Protein AF-A0A511YIZ3-F1 (afdb_monomer_lite)

Foldseek 3Di:
DDDDQDDPVPADPVSSVPDPCSCVCVPDALCQAPQSVLAPCRVVDPFDPVQFLQPDADPSRDDRGGHQQFQAGRVVRDGDGSVPDPSSVVSCVVVVD

Radius of gyration: 15.81 Å; chains: 1; bounding box: 34×28×44 Å

Sequence (97 aa):
MCQSFGNIENTTLEEALSKKDFKKYWNITKDDIEICKDCEFRYICTDCRAFTEAALRSDQGLDISKPLKCGYNPYTNEWKEWSTNPLKKKAIQYYNL

Organism: NCBI:txid395935

InterPro domains:
  IPR013785 Aldolase-type TIM barrel [G3DSA:3.20.20.70] (2-89)

Structure (mmCIF, N/CA/C/O backbone):
data_AF-A0A511YIZ3-F1
#
_entry.id   AF-A0A511YIZ3-F1
#
loop_
_atom_site.group_PDB
_atom_site.id
_atom_site.type_symbol
_atom_site.label_atom_id
_atom_site.label_alt_id
_atom_site.label_comp_id
_atom_site.label_asym_id
_atom_site.label_entity_id
_atom_site.label_seq_id
_atom_site.pdbx_PDB_ins_code
_atom_site.Cartn_x
_atom_site.Cartn_y
_atom_site.Cartn_z
_atom_site.occupancy
_atom_site.B_iso_or_equiv
_atom_site.auth_seq_id
_atom_site.auth_comp_id
_atom_site.auth_asym_id
_atom_site.auth_atom_id
_atom_site.pdbx_PDB_model_num
ATOM 1 N N . MET A 1 1 ? 5.515 -7.079 14.167 1.00 55.66 1 MET A N 1
ATOM 2 C CA . MET A 1 1 ? 4.742 -7.079 15.430 1.00 55.66 1 MET A CA 1
ATOM 3 C C . MET A 1 1 ? 3.281 -6.894 15.046 1.00 55.66 1 MET A C 1
ATOM 5 O O . MET A 1 1 ? 3.014 -5.976 14.279 1.00 55.66 1 MET A O 1
ATOM 9 N N . CYS A 1 2 ? 2.372 -7.784 15.453 1.00 74.19 2 CYS A N 1
ATOM 10 C CA . CYS A 1 2 ? 0.952 -7.636 15.113 1.00 74.19 2 CYS A CA 1
ATOM 11 C C . CYS A 1 2 ? 0.374 -6.405 15.813 1.00 74.19 2 CYS A C 1
ATOM 13 O O . CYS A 1 2 ? 0.483 -6.281 17.031 1.00 74.19 2 CYS A O 1
ATOM 15 N N . GLN A 1 3 ? -0.222 -5.497 15.042 1.00 86.75 3 GLN A N 1
ATOM 16 C CA . GLN A 1 3 ? -0.953 -4.364 15.592 1.00 86.75 3 GLN A CA 1
ATOM 17 C C . GLN A 1 3 ? -2.360 -4.831 15.972 1.00 86.75 3 GLN A C 1
ATOM 19 O O . GLN A 1 3 ? -3.051 -5.433 15.153 1.00 86.75 3 GLN A O 1
ATOM 24 N N . SER A 1 4 ? -2.767 -4.585 17.217 1.00 93.81 4 SER A N 1
ATOM 25 C CA . SER A 1 4 ? -4.108 -4.913 17.706 1.00 93.81 4 SER A CA 1
ATOM 26 C C . SER A 1 4 ? -4.894 -3.637 17.972 1.00 93.81 4 SER A C 1
ATOM 28 O O . SER A 1 4 ? -4.384 -2.696 18.581 1.00 93.81 4 SER A O 1
ATOM 30 N N . PHE A 1 5 ? -6.152 -3.624 17.535 1.00 95.56 5 PHE A N 1
ATOM 31 C CA . PHE A 1 5 ? -7.086 -2.521 17.749 1.00 95.56 5 PHE A CA 1
ATOM 32 C C . PHE A 1 5 ? -8.242 -2.898 18.679 1.00 95.56 5 PHE A C 1
ATOM 34 O O . PHE A 1 5 ? -9.203 -2.143 18.784 1.00 95.56 5 PHE A O 1
ATOM 41 N N . GLY A 1 6 ? -8.128 -3.995 19.430 1.00 95.25 6 GLY A N 1
ATOM 42 C CA . GLY A 1 6 ? -9.128 -4.440 20.406 1.00 95.25 6 GLY A CA 1
ATOM 43 C C . GLY A 1 6 ? -9.592 -5.875 20.178 1.00 95.25 6 GLY A C 1
ATOM 44 O O . GLY A 1 6 ? -9.077 -6.577 19.309 1.00 95.25 6 GLY A O 1
ATOM 45 N N . ASN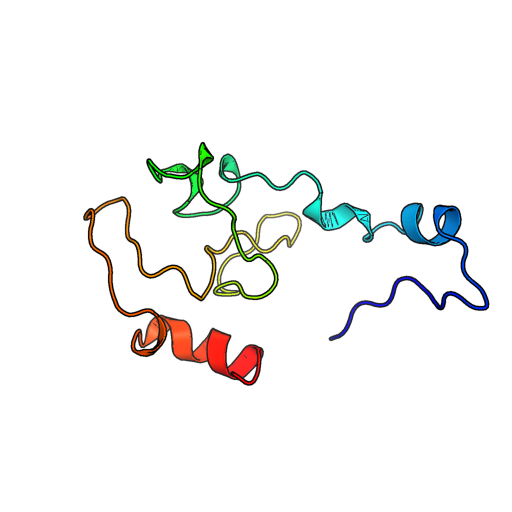 A 1 7 ? -10.560 -6.294 20.986 1.00 96.62 7 ASN A N 1
ATOM 46 C CA . ASN A 1 7 ? -11.249 -7.579 20.883 1.00 96.62 7 ASN A CA 1
ATOM 47 C C . ASN A 1 7 ? -12.752 -7.290 20.767 1.00 96.62 7 ASN A C 1
ATOM 49 O O . ASN A 1 7 ? -13.254 -6.450 21.506 1.00 96.62 7 ASN A O 1
ATOM 53 N N . ILE A 1 8 ? -13.452 -7.978 19.862 1.00 96.62 8 ILE A N 1
ATOM 54 C CA . ILE A 1 8 ? -14.885 -7.777 19.604 1.00 96.62 8 ILE A CA 1
ATOM 55 C C . ILE A 1 8 ? -15.771 -7.974 20.847 1.00 96.62 8 ILE A C 1
ATOM 57 O O . ILE A 1 8 ? -16.831 -7.366 20.929 1.00 96.62 8 ILE A O 1
ATOM 61 N N . GLU A 1 9 ? -15.328 -8.763 21.830 1.00 98.06 9 GLU A N 1
ATOM 62 C CA . GLU A 1 9 ? -16.031 -8.958 23.105 1.00 98.06 9 GLU A CA 1
ATOM 63 C C . GLU A 1 9 ? -16.111 -7.670 23.937 1.00 98.06 9 GLU A C 1
ATOM 65 O O . GLU A 1 9 ? -17.078 -7.473 24.665 1.00 98.06 9 GLU A O 1
ATOM 70 N N . ASN A 1 10 ? -15.108 -6.789 23.822 1.00 97.88 10 ASN A N 1
ATOM 71 C CA . ASN A 1 10 ? -14.910 -5.647 24.725 1.00 97.88 10 ASN A CA 1
ATOM 72 C C . ASN A 1 10 ? -14.570 -4.338 23.991 1.00 97.88 10 ASN A C 1
ATOM 74 O O . ASN A 1 10 ? -14.093 -3.385 24.602 1.00 97.88 10 ASN A O 1
ATOM 78 N N . THR A 1 11 ? -14.681 -4.294 22.666 1.00 97.88 11 THR A N 1
ATOM 79 C CA . THR A 1 11 ? -14.351 -3.117 21.857 1.00 97.88 11 THR A CA 1
ATOM 80 C C . THR A 1 11 ? -15.348 -3.014 20.720 1.00 97.88 11 THR A C 1
ATOM 82 O O . THR A 1 11 ? -15.390 -3.862 19.827 1.00 97.88 11 THR A O 1
ATOM 85 N N . THR A 1 12 ? -16.140 -1.952 20.743 1.00 98.00 12 THR A N 1
ATOM 86 C CA . THR A 1 12 ? -17.067 -1.608 19.667 1.00 98.00 12 THR A CA 1
ATOM 87 C C . THR A 1 12 ? -16.310 -1.155 18.416 1.00 98.00 12 THR A C 1
ATOM 89 O O . THR A 1 12 ? -15.138 -0.771 18.461 1.00 98.00 12 THR A O 1
ATOM 92 N N . LEU A 1 13 ? -16.992 -1.154 17.268 1.00 96.75 13 LEU A N 1
ATOM 93 C CA . LEU A 1 13 ? -16.409 -0.643 16.025 1.00 96.75 13 LEU A CA 1
ATOM 94 C C . LEU A 1 13 ? -16.037 0.842 16.128 1.00 96.75 13 LEU A C 1
ATOM 96 O O . LEU A 1 13 ? -14.998 1.241 15.610 1.00 96.75 13 LEU A O 1
ATOM 100 N N . GLU A 1 14 ? -16.848 1.649 16.814 1.00 97.56 14 GLU A N 1
ATOM 101 C CA . GLU A 1 14 ? -16.579 3.075 17.016 1.00 97.56 14 GLU A CA 1
ATOM 102 C C . GLU A 1 14 ? -15.306 3.298 17.847 1.00 97.56 14 GLU A C 1
ATOM 104 O O . GLU A 1 14 ? -14.436 4.080 17.456 1.00 97.56 14 GLU A O 1
ATOM 109 N N . GLU A 1 15 ? -15.137 2.541 18.934 1.00 97.62 15 GLU A N 1
ATOM 110 C CA . GLU A 1 15 ? -13.926 2.576 19.762 1.00 97.62 15 GLU A CA 1
ATOM 111 C C . GLU A 1 15 ? -12.689 2.077 19.013 1.00 97.62 15 GLU A C 1
ATOM 113 O O . GLU A 1 15 ? -11.595 2.606 19.200 1.00 97.62 15 GLU A O 1
ATOM 118 N N . ALA A 1 16 ? -12.825 1.064 18.156 1.00 96.81 16 ALA A N 1
ATOM 119 C CA . ALA A 1 16 ? -11.719 0.623 17.313 1.00 96.81 16 ALA A CA 1
ATOM 120 C C . ALA A 1 16 ? -11.325 1.720 16.307 1.00 96.81 16 ALA A C 1
ATOM 122 O O . ALA A 1 16 ? -10.140 2.030 16.167 1.00 96.81 16 ALA A O 1
ATOM 123 N N . LEU A 1 17 ? -12.312 2.352 15.663 1.00 95.94 17 LEU A N 1
ATOM 124 C CA . LEU A 1 17 ? -12.127 3.407 14.661 1.00 95.94 17 LEU A CA 1
ATOM 125 C C . LEU A 1 17 ? -11.538 4.706 15.225 1.00 95.94 17 LEU A C 1
ATOM 127 O O . LEU A 1 17 ? -10.963 5.481 14.454 1.00 95.94 17 LEU A O 1
ATOM 131 N N . SER A 1 18 ? -11.697 4.968 16.524 1.00 96.00 18 SER A N 1
ATOM 132 C CA . SER A 1 18 ? -11.143 6.151 17.193 1.00 96.00 18 SER A CA 1
ATOM 133 C C . SER A 1 18 ? -9.664 5.996 17.571 1.00 96.00 18 SER A C 1
ATOM 135 O O . SER A 1 18 ? -8.997 6.986 17.883 1.00 96.00 18 SER A O 1
ATOM 137 N N . LYS A 1 19 ? -9.102 4.780 17.496 1.00 95.56 19 LYS A N 1
ATOM 138 C CA . LYS A 1 19 ? -7.681 4.540 17.787 1.00 95.56 19 LYS A CA 1
ATOM 139 C C . LYS A 1 19 ? -6.799 5.218 16.741 1.00 95.56 19 LYS A C 1
ATOM 141 O O . LYS A 1 19 ? -6.973 5.013 15.541 1.00 95.56 19 LYS A O 1
ATOM 146 N N . LYS A 1 20 ? -5.798 5.970 17.220 1.00 90.44 20 LYS A N 1
ATOM 147 C CA . LYS A 1 20 ? -4.891 6.823 16.425 1.00 90.44 20 LYS A CA 1
ATOM 148 C C . LYS A 1 20 ? -4.393 6.171 15.128 1.00 90.44 20 LYS A C 1
ATOM 150 O O . LYS A 1 20 ? -4.426 6.799 14.077 1.00 90.44 20 LYS A O 1
ATOM 155 N N . ASP A 1 21 ? -3.966 4.914 15.201 1.00 92.12 21 ASP A N 1
ATOM 156 C CA . ASP A 1 21 ? -3.344 4.226 14.067 1.00 92.12 21 ASP A CA 1
ATOM 157 C C . ASP A 1 21 ? -4.319 3.375 13.238 1.00 92.12 21 ASP A C 1
ATOM 159 O O . ASP A 1 21 ? -3.918 2.812 12.221 1.00 92.12 21 ASP A O 1
ATOM 163 N N . PHE A 1 22 ? -5.596 3.273 13.624 1.00 94.62 22 PHE A N 1
ATOM 164 C CA . PHE A 1 22 ? -6.566 2.421 12.921 1.00 94.62 22 PHE A CA 1
ATOM 165 C C . PHE A 1 22 ? -6.719 2.838 11.455 1.00 94.62 22 PHE A C 1
ATOM 167 O O . PHE A 1 22 ? -6.753 2.014 10.545 1.00 94.62 22 PHE A O 1
ATOM 174 N N . LYS A 1 23 ? -6.750 4.152 11.225 1.00 93.75 23 LYS A N 1
ATOM 175 C CA . LYS A 1 23 ? -6.907 4.764 9.900 1.00 93.75 23 LYS A CA 1
ATOM 176 C C . LYS A 1 23 ? -5.570 5.168 9.276 1.00 93.75 23 LYS A C 1
ATOM 178 O O . LYS A 1 23 ? -5.556 5.881 8.279 1.00 93.75 23 LYS A O 1
ATOM 183 N N . LYS A 1 24 ? -4.442 4.707 9.837 1.00 92.38 24 LYS A N 1
ATOM 184 C CA . LYS A 1 24 ? -3.081 5.135 9.467 1.00 92.38 24 LYS A CA 1
ATOM 185 C C . LYS A 1 24 ? -2.801 5.057 7.961 1.00 92.38 24 LYS A C 1
ATOM 187 O O . LYS A 1 24 ? -2.121 5.924 7.430 1.00 92.38 24 LYS A O 1
ATOM 192 N N . TYR A 1 25 ? -3.324 4.034 7.286 1.00 92.31 25 TYR A N 1
ATOM 193 C CA . TYR A 1 25 ? -3.106 3.807 5.853 1.00 92.31 25 TYR A CA 1
ATOM 194 C C . TYR A 1 25 ? -4.288 4.214 4.961 1.00 92.31 25 TYR A C 1
ATOM 196 O O . TYR A 1 25 ? -4.192 4.055 3.755 1.00 92.31 25 TYR A O 1
ATOM 204 N N . TRP A 1 26 ? -5.406 4.715 5.497 1.00 93.69 26 TRP A N 1
ATOM 205 C CA . TRP A 1 26 ? -6.632 4.919 4.701 1.00 93.69 26 TRP A CA 1
ATOM 206 C C . TRP A 1 26 ? -6.478 5.906 3.547 1.00 93.69 26 TRP A C 1
ATOM 208 O O . TRP A 1 26 ? -7.127 5.749 2.520 1.00 93.69 26 TRP A O 1
ATOM 218 N N . ASN A 1 27 ? -5.618 6.905 3.725 1.00 92.81 27 ASN A 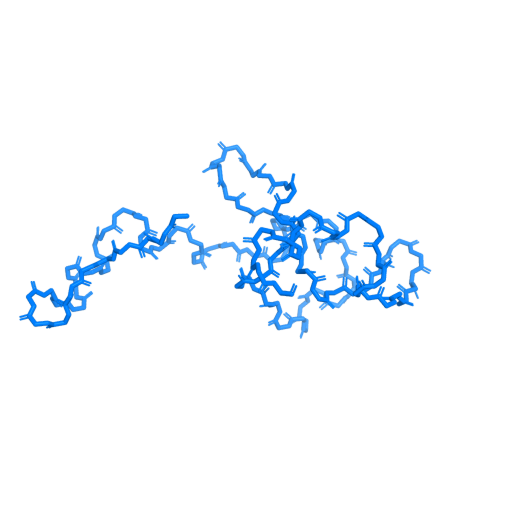N 1
ATOM 219 C CA . ASN A 1 27 ? -5.420 7.959 2.740 1.00 92.81 27 ASN A CA 1
ATOM 220 C C . ASN A 1 27 ? -4.188 7.723 1.860 1.00 92.81 27 ASN A C 1
ATOM 222 O O . ASN A 1 27 ? -3.859 8.599 1.070 1.00 92.81 27 ASN A O 1
ATOM 226 N N . ILE A 1 28 ? -3.494 6.583 2.000 1.00 93.56 28 ILE A N 1
ATOM 227 C CA . ILE A 1 28 ? -2.363 6.280 1.123 1.00 93.56 28 ILE A CA 1
ATOM 228 C C . ILE A 1 28 ? -2.897 5.961 -0.270 1.00 93.56 28 ILE A C 1
ATOM 230 O O . ILE A 1 28 ? -3.721 5.063 -0.457 1.00 93.56 28 ILE A O 1
ATOM 234 N N . THR A 1 29 ? -2.431 6.706 -1.256 1.00 94.75 29 THR A N 1
ATOM 235 C CA . THR A 1 29 ? -2.794 6.507 -2.654 1.00 94.75 29 THR A CA 1
ATOM 236 C C . THR A 1 29 ? -1.607 5.952 -3.422 1.00 94.75 29 THR A C 1
ATOM 238 O O . THR A 1 29 ? -0.483 5.896 -2.924 1.00 94.75 29 THR A O 1
ATOM 241 N N . LYS A 1 30 ? -1.829 5.548 -4.675 1.00 95.94 30 LYS A N 1
ATOM 242 C CA . LYS A 1 30 ? -0.725 5.150 -5.555 1.00 95.94 30 LYS A CA 1
ATOM 243 C C . LYS A 1 30 ? 0.261 6.273 -5.840 1.00 95.94 30 LYS A C 1
ATOM 245 O O . LYS A 1 30 ? 1.395 5.963 -6.187 1.00 95.94 30 LYS A O 1
ATOM 250 N N . ASP A 1 31 ? -0.149 7.518 -5.635 1.00 95.62 31 ASP A N 1
ATOM 251 C CA . ASP A 1 31 ? 0.685 8.698 -5.845 1.00 95.62 31 ASP A CA 1
ATOM 252 C C . ASP A 1 31 ? 1.728 8.847 -4.725 1.00 95.62 31 ASP A C 1
ATOM 254 O O . ASP A 1 31 ? 2.784 9.437 -4.939 1.00 95.62 31 ASP A O 1
ATOM 258 N N . ASP A 1 32 ? 1.478 8.220 -3.571 1.00 95.50 32 ASP A N 1
ATOM 259 C CA . ASP A 1 32 ? 2.386 8.179 -2.422 1.00 95.50 32 ASP A CA 1
ATOM 260 C C . ASP A 1 32 ? 3.331 6.964 -2.444 1.00 95.50 32 ASP A C 1
ATOM 262 O O . ASP A 1 32 ? 4.255 6.881 -1.636 1.00 95.50 32 ASP A O 1
ATOM 266 N N . ILE A 1 33 ? 3.094 5.982 -3.325 1.00 96.25 33 ILE A N 1
ATOM 267 C CA . ILE A 1 33 ? 3.880 4.743 -3.389 1.00 96.25 33 ILE A CA 1
ATOM 268 C C . ILE A 1 33 ? 5.008 4.895 -4.408 1.00 96.25 33 ILE A C 1
ATOM 270 O O . ILE A 1 33 ? 4.771 5.072 -5.606 1.00 96.25 33 ILE A O 1
ATOM 2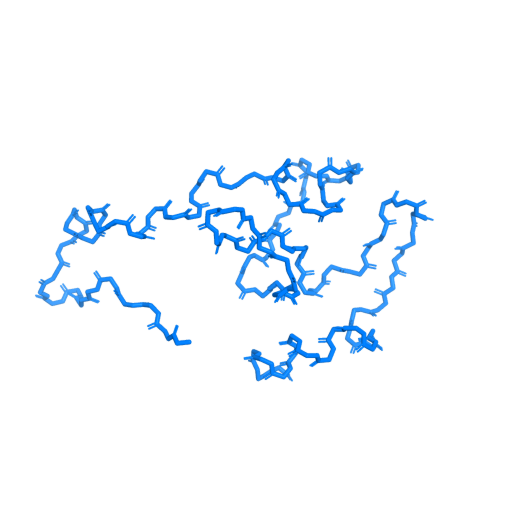74 N N . GLU A 1 34 ? 6.245 4.734 -3.945 1.00 95.56 34 GLU A N 1
ATOM 275 C CA . GLU A 1 34 ? 7.436 4.821 -4.786 1.00 95.56 34 GLU A CA 1
ATOM 276 C C . GLU A 1 34 ? 7.393 3.801 -5.927 1.00 95.56 34 GLU A C 1
ATOM 278 O O . GLU A 1 34 ? 6.933 2.666 -5.761 1.00 95.56 34 GLU A O 1
ATOM 283 N N . ILE A 1 35 ? 7.859 4.220 -7.109 1.00 94.69 35 ILE A N 1
ATOM 284 C CA . ILE A 1 35 ? 7.717 3.535 -8.410 1.00 94.69 35 ILE A CA 1
ATOM 285 C C . ILE A 1 35 ? 6.259 3.461 -8.904 1.00 94.69 35 ILE A C 1
ATOM 287 O O . ILE A 1 35 ? 6.001 3.666 -10.086 1.00 94.69 35 ILE A O 1
ATOM 291 N N . CYS A 1 36 ? 5.282 3.168 -8.039 1.00 96.75 36 CYS A N 1
ATOM 292 C CA . CYS A 1 36 ? 3.877 3.051 -8.442 1.00 96.75 36 CYS A CA 1
ATOM 293 C C . CYS A 1 36 ? 3.236 4.387 -8.839 1.00 96.75 36 CYS A C 1
ATOM 295 O O . CYS A 1 36 ? 2.339 4.367 -9.679 1.00 96.75 36 CYS A O 1
ATOM 297 N N . LYS A 1 37 ? 3.693 5.516 -8.290 1.00 96.88 37 LYS A N 1
ATOM 298 C CA . LYS A 1 37 ? 3.226 6.863 -8.668 1.00 96.88 37 LYS A CA 1
ATOM 299 C C . LYS A 1 37 ? 3.477 7.201 -10.144 1.00 96.88 37 LYS A C 1
ATOM 301 O O . LYS A 1 37 ? 2.672 7.902 -10.761 1.00 96.88 37 LYS A O 1
ATOM 306 N N . ASP A 1 38 ? 4.532 6.612 -10.708 1.00 97.62 38 ASP A N 1
ATOM 307 C CA . ASP A 1 38 ? 4.945 6.761 -12.108 1.00 97.62 38 ASP A CA 1
ATOM 308 C C . ASP A 1 38 ? 4.402 5.639 -13.012 1.00 97.62 38 ASP A C 1
ATOM 310 O O . ASP A 1 38 ? 4.626 5.646 -14.218 1.00 97.62 38 ASP A O 1
ATOM 314 N N . CYS A 1 39 ? 3.701 4.653 -12.445 1.00 97.38 39 CYS A N 1
ATOM 315 C CA . CYS A 1 39 ? 3.201 3.500 -13.186 1.00 97.38 39 CYS A CA 1
ATOM 316 C C . CYS A 1 39 ? 1.948 3.857 -13.991 1.00 97.38 39 CYS A C 1
ATOM 318 O O . CYS A 1 39 ? 0.949 4.332 -13.446 1.00 97.38 39 CYS A O 1
ATOM 320 N N . GLU A 1 40 ? 1.945 3.526 -15.275 1.00 97.25 40 GLU A N 1
ATOM 321 C CA . GLU A 1 40 ? 0.815 3.697 -16.188 1.00 97.25 40 GLU A CA 1
ATOM 322 C C . GLU A 1 40 ? -0.422 2.891 -15.761 1.00 97.25 40 GLU A C 1
ATOM 324 O O . GLU A 1 40 ? -1.552 3.254 -16.081 1.00 97.25 40 GLU A O 1
ATOM 329 N N . PHE A 1 41 ? -0.232 1.830 -14.971 1.00 95.88 41 PHE A N 1
ATOM 330 C CA . PHE A 1 41 ? -1.318 1.011 -14.429 1.00 95.88 41 PHE A CA 1
ATOM 331 C C . PHE A 1 41 ? -1.821 1.485 -13.059 1.00 95.88 41 PHE A C 1
ATOM 333 O O . PHE A 1 41 ? -2.649 0.804 -12.450 1.00 95.88 41 PHE A O 1
ATOM 340 N N . ARG A 1 42 ? -1.342 2.620 -12.526 1.00 96.00 42 ARG A N 1
ATOM 341 C CA . ARG A 1 42 ? -1.624 3.041 -11.139 1.00 96.00 42 ARG A CA 1
ATOM 342 C C . ARG A 1 42 ? -3.113 3.073 -10.797 1.00 96.00 42 ARG A C 1
ATOM 344 O O . ARG A 1 42 ? -3.494 2.592 -9.737 1.00 96.00 42 ARG A O 1
ATOM 351 N N . TYR A 1 43 ? -3.956 3.554 -11.707 1.00 94.25 43 TYR A N 1
ATOM 352 C CA . TYR A 1 43 ? -5.388 3.721 -11.450 1.00 94.25 43 TYR A CA 1
ATOM 353 C C . TYR A 1 43 ? -6.211 2.436 -11.587 1.00 94.25 43 TYR A C 1
ATOM 355 O O . TYR A 1 43 ? -7.334 2.390 -11.096 1.00 94.25 43 TYR A O 1
ATOM 363 N N . ILE A 1 44 ? -5.664 1.391 -12.220 1.00 95.31 44 ILE A N 1
ATOM 364 C CA . ILE A 1 44 ? -6.326 0.081 -12.344 1.00 95.31 44 ILE A CA 1
ATOM 365 C C . ILE A 1 44 ? -5.736 -0.970 -11.388 1.00 95.31 44 ILE A C 1
ATOM 367 O O . ILE A 1 44 ? -6.316 -2.030 -11.172 1.00 95.31 44 ILE A O 1
ATOM 371 N N . CYS A 1 45 ? -4.571 -0.694 -10.800 1.00 94.38 45 CYS A N 1
ATOM 372 C CA . CYS A 1 45 ? -3.866 -1.615 -9.918 1.00 94.38 45 CYS A CA 1
ATOM 373 C C . CYS A 1 45 ? -4.590 -1.798 -8.572 1.00 94.38 45 CYS A C 1
ATOM 375 O O . CYS A 1 45 ? -4.725 -0.857 -7.795 1.00 94.38 45 CYS A O 1
ATOM 377 N N . THR A 1 46 ? -4.930 -3.043 -8.231 1.00 90.94 46 THR A N 1
ATOM 378 C CA . THR A 1 46 ? -5.620 -3.421 -6.980 1.00 90.94 46 THR A CA 1
ATOM 379 C C . THR A 1 46 ? -4.685 -3.687 -5.791 1.00 90.94 46 THR A C 1
ATOM 381 O O . THR A 1 46 ? -5.042 -4.461 -4.914 1.00 90.94 46 THR A O 1
ATOM 384 N N . ASP A 1 47 ? -3.469 -3.134 -5.807 1.00 90.12 47 ASP A N 1
ATOM 385 C CA . ASP A 1 47 ? -2.458 -3.151 -4.730 1.00 90.12 47 ASP A CA 1
ATOM 386 C C . ASP A 1 47 ? -2.667 -4.112 -3.533 1.00 90.12 47 ASP A C 1
ATOM 388 O O . ASP A 1 47 ? -3.503 -3.878 -2.660 1.00 90.12 47 ASP A O 1
ATOM 392 N N . CYS A 1 48 ? -1.794 -5.112 -3.375 1.00 89.50 48 CYS A N 1
ATOM 393 C CA . CYS A 1 48 ? -1.725 -5.868 -2.125 1.00 89.50 48 CYS A CA 1
ATOM 394 C C . CYS A 1 48 ? -0.788 -5.193 -1.101 1.00 89.50 48 CYS A C 1
ATOM 396 O O . CYS A 1 48 ? 0.395 -5.527 -1.024 1.00 89.50 48 CYS A O 1
ATOM 398 N N . ARG A 1 49 ? -1.325 -4.307 -0.248 1.00 91.06 49 ARG A N 1
ATOM 399 C CA . ARG A 1 49 ? -0.567 -3.683 0.866 1.00 91.06 49 ARG A CA 1
ATOM 400 C C . ARG A 1 49 ? -0.283 -4.616 2.048 1.00 91.06 49 ARG A C 1
ATOM 402 O O . ARG A 1 49 ? 0.502 -4.257 2.918 1.00 91.06 49 ARG A O 1
ATOM 409 N N . ALA A 1 50 ? -0.902 -5.799 2.095 1.00 90.81 50 ALA A N 1
ATOM 410 C CA . ALA A 1 50 ? -0.606 -6.799 3.124 1.00 90.81 50 ALA A CA 1
ATOM 411 C C . ALA A 1 50 ? 0.838 -7.327 3.013 1.00 90.81 50 ALA A C 1
ATOM 413 O O . ALA A 1 50 ? 1.459 -7.637 4.027 1.00 90.81 50 ALA A O 1
ATOM 414 N N . PHE A 1 51 ? 1.373 -7.376 1.786 1.00 92.44 51 PHE A N 1
ATOM 415 C CA . PHE A 1 51 ? 2.736 -7.806 1.484 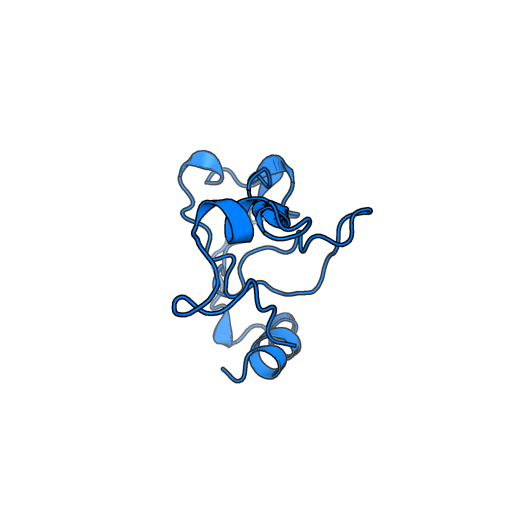1.00 92.44 51 PHE A CA 1
ATOM 416 C C . PHE A 1 51 ? 3.414 -6.779 0.575 1.00 92.44 51 PHE A C 1
ATOM 418 O O . PHE A 1 51 ? 3.228 -6.780 -0.644 1.00 92.44 51 PHE A O 1
ATOM 425 N N . THR A 1 52 ? 4.223 -5.908 1.161 1.00 94.25 52 THR A N 1
ATOM 426 C CA . THR A 1 52 ? 5.013 -4.894 0.450 1.00 94.25 52 THR A CA 1
ATOM 427 C C . THR A 1 52 ? 6.471 -5.338 0.369 1.00 94.25 52 THR A C 1
ATOM 429 O O . THR A 1 52 ? 6.876 -6.327 0.972 1.00 94.25 52 THR A O 1
ATOM 432 N N . GLU A 1 53 ? 7.309 -4.616 -0.366 1.00 93.94 53 GLU A N 1
ATOM 433 C CA . GLU A 1 53 ? 8.758 -4.853 -0.292 1.00 93.94 53 GLU A CA 1
ATOM 434 C C . GLU A 1 53 ? 9.379 -4.390 1.041 1.00 93.94 53 GLU A C 1
ATOM 436 O O . GLU A 1 53 ? 10.538 -4.702 1.304 1.00 93.94 53 GLU A O 1
ATOM 441 N N . ALA A 1 54 ? 8.615 -3.684 1.890 1.00 92.06 54 ALA A N 1
ATOM 442 C CA . ALA A 1 54 ? 9.009 -3.210 3.219 1.00 92.06 54 ALA A CA 1
ATOM 443 C C . ALA A 1 54 ? 10.377 -2.495 3.264 1.00 92.06 54 ALA A C 1
ATOM 445 O O . ALA A 1 54 ? 11.084 -2.544 4.272 1.00 92.06 54 ALA A O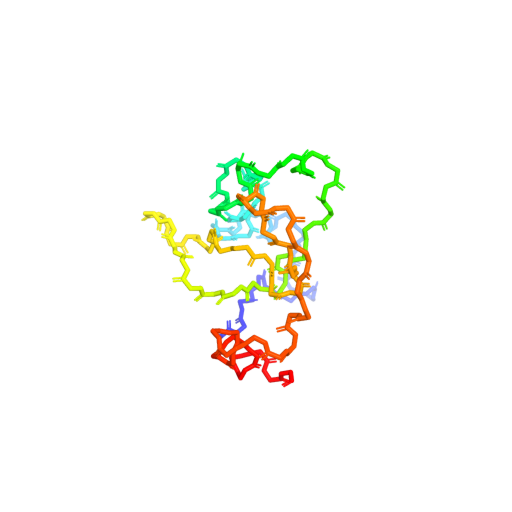 1
ATOM 446 N N . ALA A 1 55 ? 10.746 -1.829 2.167 1.00 92.12 55 ALA A N 1
ATOM 447 C CA . ALA A 1 55 ? 12.065 -1.244 1.942 1.00 92.12 55 ALA A CA 1
ATOM 448 C C . ALA A 1 55 ? 12.086 0.282 2.106 1.00 92.12 55 ALA A C 1
ATOM 450 O O . ALA A 1 55 ? 13.133 0.846 2.412 1.00 92.12 55 ALA A O 1
ATOM 451 N N . LEU A 1 56 ? 10.945 0.946 1.909 1.00 93.75 56 LEU A N 1
ATOM 452 C CA . LEU A 1 56 ? 10.819 2.400 1.886 1.00 93.75 56 LEU A CA 1
ATOM 453 C C . LEU A 1 56 ? 9.739 2.867 2.861 1.00 93.75 56 LEU A C 1
ATOM 455 O O . LEU A 1 56 ? 8.668 2.263 2.981 1.00 93.75 56 LEU A O 1
ATOM 459 N N . ARG A 1 57 ? 10.032 3.961 3.566 1.00 94.94 57 ARG A N 1
ATOM 460 C CA . ARG A 1 57 ? 9.136 4.5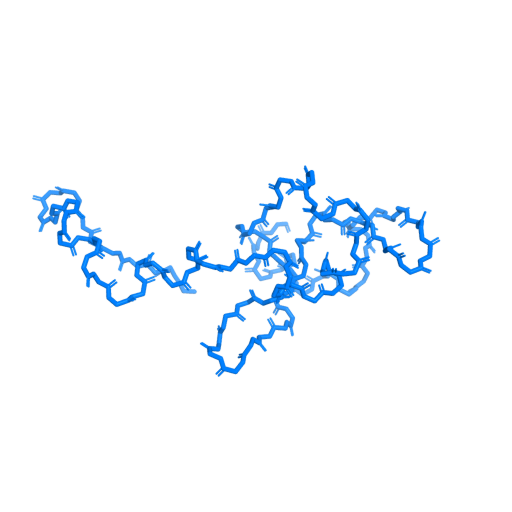95 4.534 1.00 94.94 57 ARG A CA 1
ATOM 461 C C . ARG A 1 57 ? 9.010 6.082 4.217 1.00 94.94 57 ARG A C 1
ATOM 463 O O . ARG A 1 57 ? 10.011 6.701 3.876 1.00 94.94 57 ARG A O 1
ATOM 470 N N . SER A 1 58 ? 7.807 6.637 4.343 1.00 94.69 58 SER A N 1
ATOM 471 C CA . SER A 1 58 ? 7.600 8.087 4.307 1.00 94.69 58 SER A CA 1
ATOM 472 C C . SER A 1 58 ? 8.122 8.749 5.584 1.00 94.69 58 SER A C 1
ATOM 474 O O . SER A 1 58 ? 8.378 8.065 6.580 1.00 94.69 58 SER A O 1
ATOM 476 N N . ASP A 1 59 ? 8.176 10.082 5.605 1.00 92.94 59 ASP A N 1
ATOM 477 C CA . ASP A 1 59 ? 8.527 10.869 6.801 1.00 92.94 59 ASP A CA 1
ATOM 478 C C . ASP A 1 59 ? 7.597 10.589 7.997 1.00 92.94 59 ASP A C 1
ATOM 480 O O . ASP A 1 59 ? 7.976 10.730 9.157 1.00 92.94 59 ASP A O 1
ATOM 484 N N . GLN A 1 60 ? 6.374 10.127 7.723 1.00 90.56 60 GLN A N 1
ATOM 485 C CA . GLN A 1 60 ? 5.379 9.724 8.723 1.00 90.56 60 GLN A CA 1
ATOM 486 C C . GLN A 1 60 ? 5.516 8.242 9.137 1.00 90.56 60 GLN A C 1
ATOM 488 O O . GLN A 1 60 ? 4.686 7.706 9.878 1.00 90.56 60 GLN A O 1
ATOM 493 N N . GLY A 1 61 ? 6.537 7.540 8.637 1.00 92.75 61 GLY A N 1
ATOM 494 C CA . GLY A 1 61 ? 6.799 6.127 8.910 1.00 92.75 61 GLY A CA 1
ATOM 495 C C . GLY A 1 61 ? 5.837 5.155 8.213 1.00 92.75 61 GLY A C 1
ATOM 496 O O . GLY A 1 61 ? 5.735 3.990 8.620 1.00 92.75 61 GLY A O 1
ATOM 497 N N . LEU A 1 62 ? 5.102 5.600 7.189 1.00 93.88 62 LEU A N 1
ATOM 498 C CA . LEU A 1 62 ? 4.228 4.735 6.389 1.00 93.88 62 LEU A CA 1
ATOM 499 C C . LEU A 1 62 ? 5.061 3.946 5.393 1.00 93.88 62 LEU A C 1
ATOM 501 O O . LEU A 1 62 ? 5.970 4.496 4.790 1.00 93.88 62 LEU A O 1
ATOM 505 N N . ASP A 1 63 ? 4.761 2.661 5.217 1.00 94.81 63 ASP A N 1
ATOM 506 C CA . ASP A 1 63 ? 5.363 1.900 4.124 1.00 94.81 63 ASP A CA 1
ATOM 507 C C . ASP A 1 63 ? 4.883 2.463 2.786 1.00 94.81 63 ASP A C 1
ATOM 509 O O . ASP A 1 63 ? 3.681 2.432 2.513 1.00 94.81 63 ASP A O 1
ATOM 513 N N . ILE A 1 64 ? 5.820 2.943 1.975 1.00 96.12 64 ILE A N 1
ATOM 514 C CA . ILE A 1 64 ? 5.594 3.488 0.627 1.00 96.12 64 ILE A CA 1
ATOM 515 C C . ILE A 1 64 ? 6.286 2.639 -0.446 1.00 96.12 64 ILE A C 1
ATOM 517 O O . ILE A 1 64 ? 6.452 3.060 -1.585 1.00 96.12 64 ILE A O 1
ATOM 521 N N . SER A 1 65 ? 6.688 1.417 -0.097 1.00 95.38 65 SER A N 1
ATOM 522 C CA . SER A 1 65 ? 7.264 0.455 -1.037 1.00 95.38 65 SER A CA 1
ATOM 523 C C . SER A 1 65 ? 6.184 -0.103 -1.953 1.00 95.38 65 SER A C 1
ATOM 525 O O . SER A 1 65 ? 5.034 -0.247 -1.535 1.00 95.38 65 SER A O 1
ATOM 527 N N . LYS A 1 66 ? 6.544 -0.512 -3.169 1.00 94.56 66 LYS A N 1
ATOM 528 C CA . LYS A 1 66 ? 5.625 -1.235 -4.057 1.00 94.56 66 LYS A CA 1
ATOM 529 C C . LYS A 1 66 ? 5.225 -2.618 -3.490 1.00 94.56 66 LYS A C 1
ATOM 531 O O . LYS A 1 66 ? 5.871 -3.122 -2.563 1.00 94.56 66 LYS A O 1
ATOM 536 N N . PRO A 1 67 ? 4.178 -3.264 -4.036 1.00 95.19 67 PRO A N 1
ATOM 537 C CA . PRO A 1 67 ? 3.721 -4.574 -3.566 1.00 95.19 67 PRO A CA 1
ATOM 538 C C . PRO A 1 67 ? 4.762 -5.657 -3.840 1.00 95.19 67 PRO A C 1
ATOM 540 O O . PRO A 1 67 ? 5.305 -5.728 -4.945 1.00 95.19 67 PRO A O 1
ATOM 543 N N . LEU A 1 68 ? 4.977 -6.558 -2.880 1.00 94.94 68 LEU A N 1
ATOM 544 C CA . LEU A 1 68 ? 5.995 -7.609 -2.966 1.00 94.94 68 LEU A CA 1
ATOM 545 C C . LEU A 1 68 ? 5.826 -8.468 -4.220 1.00 94.94 68 LEU A C 1
ATOM 547 O O . LEU A 1 68 ? 6.791 -8.766 -4.923 1.00 94.94 68 LEU A O 1
ATOM 551 N N . LYS A 1 69 ? 4.578 -8.820 -4.532 1.00 92.94 69 LYS A N 1
ATOM 552 C CA . LYS A 1 69 ? 4.228 -9.705 -5.647 1.00 92.94 69 LYS A CA 1
ATOM 553 C C . LYS A 1 69 ? 4.157 -8.993 -7.004 1.00 92.94 69 LYS A C 1
ATOM 555 O O . LYS A 1 69 ? 3.935 -9.635 -8.023 1.00 92.94 69 LYS A O 1
ATOM 560 N N . CYS A 1 70 ? 4.368 -7.674 -7.048 1.00 94.19 70 CYS A N 1
ATOM 561 C CA . CYS A 1 70 ? 4.403 -6.924 -8.300 1.00 94.19 70 CYS A CA 1
ATOM 562 C C . CYS A 1 70 ? 5.785 -7.046 -8.959 1.00 94.19 70 CYS A C 1
ATOM 564 O O . CYS A 1 70 ? 6.788 -6.520 -8.465 1.00 94.19 70 CYS A O 1
ATOM 566 N N . GLY A 1 71 ? 5.835 -7.768 -10.076 1.00 93.75 71 GLY A N 1
ATOM 567 C CA . GLY A 1 71 ? 7.029 -7.970 -10.896 1.00 93.75 71 GLY A CA 1
ATOM 568 C C . GLY A 1 71 ? 7.317 -6.857 -11.902 1.00 93.75 71 GLY A C 1
ATOM 569 O O . GLY A 1 71 ? 8.366 -6.878 -12.542 1.00 93.75 71 GLY A O 1
ATOM 570 N N . TYR A 1 72 ? 6.394 -5.905 -12.048 1.00 94.56 72 TYR A N 1
ATOM 571 C CA . TYR A 1 72 ? 6.455 -4.883 -13.082 1.00 94.56 72 TYR A CA 1
ATOM 572 C C . TYR A 1 72 ? 7.444 -3.757 -12.768 1.00 94.56 72 TYR A C 1
ATOM 574 O O . TYR A 1 72 ? 7.614 -3.361 -11.604 1.00 94.56 72 TYR A O 1
ATOM 582 N N . ASN A 1 73 ? 8.071 -3.230 -13.821 1.00 95.00 73 ASN A N 1
ATOM 583 C CA . ASN A 1 73 ? 8.879 -2.018 -13.795 1.00 95.00 73 ASN A CA 1
ATOM 584 C C . ASN A 1 73 ? 8.360 -1.008 -14.842 1.00 95.00 73 ASN A C 1
ATOM 586 O O . ASN A 1 73 ? 8.574 -1.243 -16.032 1.00 95.00 73 ASN A O 1
ATOM 590 N N . PRO A 1 74 ? 7.751 0.119 -14.424 1.00 96.31 74 PRO A N 1
ATOM 591 C CA . PRO A 1 74 ? 7.174 1.108 -15.341 1.00 96.31 74 PRO A CA 1
ATOM 592 C C . PRO A 1 74 ? 8.218 1.919 -16.124 1.00 96.31 74 PRO A C 1
ATOM 594 O O . PRO A 1 74 ? 7.881 2.584 -17.093 1.00 96.31 74 PRO A O 1
ATOM 597 N N . TYR A 1 75 ? 9.499 1.872 -15.742 1.00 96.81 75 TYR A N 1
ATOM 598 C CA . TYR A 1 75 ? 10.558 2.572 -16.483 1.00 96.81 75 TYR A CA 1
ATOM 599 C C . TYR A 1 75 ? 11.136 1.736 -17.632 1.00 96.81 75 TYR A C 1
ATOM 601 O O . TYR A 1 75 ? 11.790 2.277 -18.520 1.00 96.81 75 TYR A O 1
ATOM 609 N N . THR A 1 76 ? 10.938 0.414 -17.604 1.00 96.75 76 THR A N 1
ATOM 610 C CA . THR A 1 76 ? 11.422 -0.508 -18.649 1.00 96.75 76 THR A CA 1
ATOM 611 C C . THR A 1 76 ? 10.291 -1.235 -19.366 1.00 96.75 76 THR A C 1
ATOM 613 O O . THR A 1 76 ? 10.543 -1.903 -20.362 1.00 96.75 76 THR A O 1
ATOM 616 N N . ASN A 1 77 ? 9.062 -1.135 -18.859 1.00 95.62 77 ASN A N 1
ATOM 617 C CA . ASN A 1 77 ? 7.883 -1.863 -19.320 1.00 95.62 77 ASN A CA 1
ATOM 618 C C . ASN A 1 77 ? 8.052 -3.390 -19.308 1.00 95.62 77 ASN A C 1
ATOM 620 O O . ASN A 1 77 ? 7.480 -4.111 -20.123 1.00 95.62 77 ASN A O 1
ATOM 624 N N . GLU A 1 78 ? 8.841 -3.900 -18.360 1.00 95.38 78 GLU A N 1
ATOM 625 C CA . GLU A 1 78 ? 9.128 -5.329 -18.239 1.00 95.38 78 GLU A CA 1
ATOM 626 C C . GLU A 1 78 ? 8.444 -5.930 -17.015 1.00 95.38 78 GLU A C 1
ATOM 628 O O . GLU A 1 78 ? 8.477 -5.371 -15.914 1.00 95.38 78 GLU A O 1
ATOM 633 N N . TRP A 1 79 ? 7.899 -7.132 -17.195 1.00 94.06 79 TRP A N 1
ATOM 634 C CA . TRP A 1 79 ? 7.489 -8.003 -16.101 1.00 94.06 79 TRP A CA 1
ATOM 635 C C . TRP A 1 79 ? 8.593 -9.004 -15.785 1.00 94.06 79 TRP A C 1
ATOM 637 O O . TRP A 1 79 ? 9.090 -9.700 -16.668 1.00 94.06 79 TRP A O 1
ATOM 647 N N . LYS A 1 80 ? 8.961 -9.098 -14.506 1.00 92.69 80 LYS A N 1
ATOM 648 C CA . LYS A 1 80 ? 9.894 -10.112 -14.001 1.00 92.69 80 LYS A CA 1
ATOM 649 C C . LYS A 1 80 ? 9.224 -10.946 -12.928 1.00 92.69 80 LYS A C 1
ATOM 651 O O . LYS A 1 80 ? 8.416 -10.436 -12.155 1.00 92.69 80 LYS A O 1
ATOM 656 N N . GLU A 1 81 ? 9.595 -12.218 -12.862 1.00 93.06 81 GLU A N 1
ATOM 657 C CA . GLU A 1 81 ? 9.134 -13.094 -11.793 1.00 93.06 81 GLU A CA 1
ATOM 658 C C . GLU A 1 81 ? 9.558 -12.505 -10.440 1.00 93.06 81 GLU A C 1
ATOM 660 O O . GLU A 1 81 ? 10.738 -12.253 -10.183 1.00 93.06 81 GLU A O 1
ATOM 665 N N . TRP A 1 82 ? 8.583 -12.201 -9.585 1.00 89.88 82 TRP A N 1
ATOM 666 C CA . TRP A 1 82 ? 8.859 -11.506 -8.331 1.00 89.88 82 TRP A CA 1
ATOM 667 C C . TRP A 1 82 ? 9.535 -12.445 -7.330 1.00 89.88 82 TRP A C 1
ATOM 669 O O . TRP A 1 82 ? 10.426 -12.018 -6.600 1.00 89.88 82 TRP A O 1
ATOM 679 N N . SER A 1 83 ? 9.159 -13.722 -7.318 1.00 86.81 83 SER A N 1
ATOM 680 C CA . SER A 1 83 ? 9.660 -14.702 -6.350 1.00 86.81 83 SER A CA 1
ATOM 681 C C . SER A 1 83 ? 11.158 -14.991 -6.498 1.00 86.81 83 SER A C 1
ATOM 683 O O . SER A 1 83 ? 11.825 -15.331 -5.523 1.00 86.81 83 SER A O 1
ATOM 685 N N . THR A 1 84 ? 11.721 -14.792 -7.693 1.00 85.56 84 THR A N 1
ATOM 686 C CA . THR A 1 84 ? 13.146 -15.023 -7.976 1.00 85.56 84 THR A CA 1
ATOM 687 C C . THR A 1 84 ? 14.009 -13.774 -7.802 1.00 85.56 84 THR A C 1
ATOM 689 O O . THR A 1 84 ? 15.237 -13.862 -7.866 1.00 85.56 84 THR A O 1
ATOM 692 N N . ASN A 1 85 ? 13.405 -12.607 -7.551 1.00 81.62 85 ASN A N 1
ATOM 693 C CA . ASN A 1 85 ? 14.141 -11.353 -7.453 1.00 81.62 85 ASN A CA 1
ATOM 694 C C . ASN A 1 85 ? 15.007 -11.318 -6.172 1.00 81.62 85 ASN A C 1
ATOM 696 O O . ASN A 1 85 ? 14.463 -11.329 -5.062 1.00 81.62 85 ASN A O 1
ATOM 700 N N . PRO A 1 86 ? 16.348 -11.200 -6.282 1.00 80.44 86 PRO A N 1
ATOM 701 C CA . PRO A 1 86 ? 17.241 -11.201 -5.123 1.00 80.44 86 PRO A CA 1
ATOM 702 C C . PRO A 1 86 ? 16.947 -10.093 -4.105 1.00 80.44 86 PRO A C 1
ATOM 704 O O . PRO A 1 86 ? 17.134 -10.304 -2.907 1.00 80.44 86 PRO A O 1
ATOM 707 N N . LEU A 1 87 ? 16.450 -8.939 -4.561 1.00 78.69 87 LEU A N 1
ATOM 708 C CA . LEU A 1 87 ? 16.127 -7.795 -3.703 1.00 78.69 87 LEU A CA 1
ATOM 709 C C . LEU A 1 87 ? 14.899 -8.060 -2.821 1.00 78.69 87 LEU A C 1
ATOM 711 O O . LEU A 1 87 ? 14.766 -7.466 -1.754 1.00 78.69 87 LEU A O 1
ATOM 715 N N . LYS A 1 88 ? 14.036 -9.002 -3.219 1.00 84.44 88 LYS A N 1
ATOM 716 C CA . LYS A 1 88 ? 12.792 -9.336 -2.514 1.00 84.44 88 LYS A CA 1
ATOM 717 C C . LYS A 1 88 ? 12.969 -10.393 -1.423 1.00 84.44 88 LYS A C 1
ATOM 719 O O . LYS A 1 88 ? 12.074 -10.565 -0.600 1.00 84.44 88 LYS A O 1
ATOM 724 N N . LYS A 1 89 ? 14.138 -11.044 -1.346 1.00 86.19 89 LYS A N 1
ATOM 725 C CA . LYS A 1 89 ? 14.441 -12.087 -0.345 1.00 86.19 89 LYS A CA 1
ATOM 726 C C . LYS A 1 89 ? 14.214 -11.621 1.094 1.00 86.19 89 LYS A C 1
ATOM 728 O O . LYS A 1 89 ? 13.659 -12.369 1.890 1.00 86.19 89 LYS A O 1
ATOM 733 N N . LYS A 1 90 ? 14.596 -10.378 1.412 1.00 86.94 90 LYS A N 1
ATOM 734 C CA . LYS A 1 90 ? 14.410 -9.801 2.755 1.00 86.94 90 LYS A CA 1
ATOM 735 C C . LYS A 1 90 ? 12.932 -9.694 3.132 1.00 86.94 90 LYS A C 1
ATOM 737 O O . LYS A 1 90 ? 12.565 -10.042 4.246 1.00 86.94 90 LYS A O 1
ATOM 742 N N . ALA A 1 91 ? 12.094 -9.243 2.201 1.00 89.31 91 ALA A N 1
ATOM 743 C CA . ALA A 1 91 ? 10.661 -9.113 2.425 1.00 89.31 91 ALA A CA 1
ATOM 744 C C . ALA A 1 91 ? 9.980 -10.485 2.539 1.00 89.31 91 ALA A C 1
ATOM 746 O O . ALA A 1 91 ? 9.192 -10.699 3.451 1.00 89.31 91 ALA A O 1
ATOM 747 N N . ILE A 1 92 ? 10.334 -11.444 1.679 1.00 89.62 92 ILE A N 1
ATOM 748 C CA . ILE A 1 92 ? 9.825 -12.826 1.751 1.00 89.62 92 ILE A CA 1
ATOM 749 C C . ILE A 1 92 ? 10.113 -13.438 3.130 1.00 89.62 92 ILE A C 1
ATOM 751 O O . ILE A 1 92 ? 9.197 -13.917 3.793 1.00 89.62 92 ILE A O 1
ATOM 755 N N . GLN A 1 93 ? 11.356 -13.317 3.608 1.00 89.12 93 GLN A N 1
ATOM 756 C CA . GLN A 1 93 ? 11.742 -13.758 4.951 1.00 89.12 93 GLN A CA 1
ATOM 757 C C . GLN A 1 93 ? 10.984 -13.008 6.051 1.00 89.12 93 GLN A C 1
ATOM 759 O O . GLN A 1 93 ? 10.511 -13.629 6.995 1.00 89.12 93 GLN A O 1
ATOM 764 N N . TYR A 1 94 ? 10.831 -11.685 5.927 1.00 88.31 94 TYR A N 1
ATOM 765 C CA . TYR A 1 94 ? 10.087 -10.869 6.892 1.00 88.31 94 TYR A CA 1
ATOM 766 C C . TYR A 1 94 ? 8.633 -11.332 7.063 1.00 88.31 94 TYR A C 1
ATOM 768 O O . TYR A 1 94 ? 8.104 -11.307 8.175 1.00 88.31 94 TYR A O 1
ATOM 776 N N . TYR A 1 95 ? 7.996 -11.770 5.975 1.00 89.81 95 TYR A N 1
ATOM 777 C CA . TYR A 1 95 ? 6.612 -12.241 5.973 1.00 89.81 95 TYR A CA 1
ATOM 778 C C . TYR A 1 95 ? 6.454 -13.757 6.161 1.00 89.81 95 TYR A C 1
ATOM 780 O O . TYR A 1 95 ? 5.317 -14.222 6.200 1.00 89.81 95 TYR A O 1
ATOM 788 N N . ASN A 1 96 ? 7.548 -14.514 6.307 1.00 88.62 96 ASN A N 1
ATOM 789 C CA . ASN A 1 96 ? 7.550 -15.983 6.363 1.00 88.62 96 ASN A CA 1
ATOM 790 C C . ASN A 1 96 ? 6.826 -16.637 5.167 1.00 88.62 96 ASN A C 1
ATOM 792 O O . ASN A 1 96 ? 5.986 -17.519 5.354 1.00 88.62 96 ASN A O 1
ATOM 796 N N . LEU A 1 97 ? 7.127 -16.162 3.955 1.00 85.19 97 LEU A N 1
ATOM 797 C CA . LEU A 1 97 ? 6.618 -16.704 2.688 1.00 85.19 97 LEU A CA 1
ATOM 798 C C . LEU A 1 97 ? 7.599 -17.674 2.021 1.00 85.19 97 LEU A C 1
ATOM 800 O O . LEU A 1 97 ? 8.815 -17.588 2.310 1.00 85.19 97 LEU A O 1
#

Secondary structure (DSSP, 8-state):
-------TTT--HHHHHTSTTTTTTTT--GGGSTTGGG-TTTTT----TTSB----B-TT--B-PPBTT--EETTTTEE--STT-GGGHHHHHHHT-

pLDDT: mean 92.59, std 5.76, range [55.66, 98.06]